Protein AF-A0A522MN99-F1 (afdb_monomer)

Mean predicted aligned error: 12.92 Å

pLDDT: mean 80.93, std 14.31, range [39.69, 96.31]

Radius of gyration: 21.96 Å; Cα contacts (8 Å, |Δi|>4): 131; chains: 1; bounding box: 44×33×54 Å

Secondary structure (DSSP, 8-state):
-HHHHHHHHHHHHHHHTTT--HHHHHHHHHHHHHHHHHHHHTTS--HHHHTTTT-EEHHHHHHHTT--HHHHHHHHHHTTSEEEETTEEEE-HHHHHTTSEEEES-TTS-EEEE-HHHHHHHHHHTT------

Structure (mmCIF, N/CA/C/O backbone):
data_AF-A0A522MN99-F1
#
_entry.id   AF-A0A522MN99-F1
#
loop_
_atom_site.group_PDB
_atom_site.id
_atom_site.type_symbol
_atom_site.label_atom_id
_atom_site.label_alt_id
_atom_site.label_comp_id
_atom_site.label_asym_id
_atom_site.label_entity_id
_atom_site.label_seq_id
_atom_site.pdbx_PDB_ins_code
_atom_site.Cartn_x
_atom_site.Cartn_y
_atom_site.Cartn_z
_atom_site.occupancy
_atom_site.B_iso_or_equiv
_atom_site.auth_seq_id
_atom_site.auth_comp_id
_atom_site.auth_asym_id
_atom_site.auth_atom_id
_atom_site.pdbx_PDB_model_num
ATOM 1 N N . MET A 1 1 ? 1.529 0.061 -33.782 1.00 46.19 1 MET A N 1
ATOM 2 C CA . MET A 1 1 ? 2.823 -0.572 -34.126 1.00 46.19 1 MET A CA 1
ATOM 3 C C . MET A 1 1 ? 3.913 0.448 -34.483 1.00 46.19 1 MET A C 1
ATOM 5 O O . MET A 1 1 ? 5.026 0.273 -34.013 1.00 46.19 1 MET A O 1
ATOM 9 N N . ALA A 1 2 ? 3.586 1.583 -35.120 1.00 55.44 2 ALA A N 1
ATOM 10 C CA . ALA A 1 2 ? 4.538 2.625 -35.557 1.00 55.44 2 ALA A CA 1
ATOM 11 C C . ALA A 1 2 ? 5.509 3.231 -34.505 1.00 55.44 2 ALA A C 1
ATOM 13 O O . ALA A 1 2 ? 6.567 3.735 -34.865 1.00 55.44 2 ALA A O 1
ATOM 14 N N . ASN A 1 3 ? 5.195 3.207 -33.201 1.00 72.38 3 ASN A N 1
ATOM 15 C CA . ASN A 1 3 ? 6.088 3.762 -32.164 1.00 72.38 3 ASN A CA 1
ATOM 16 C C . ASN A 1 3 ? 7.255 2.810 -31.818 1.00 72.38 3 ASN A C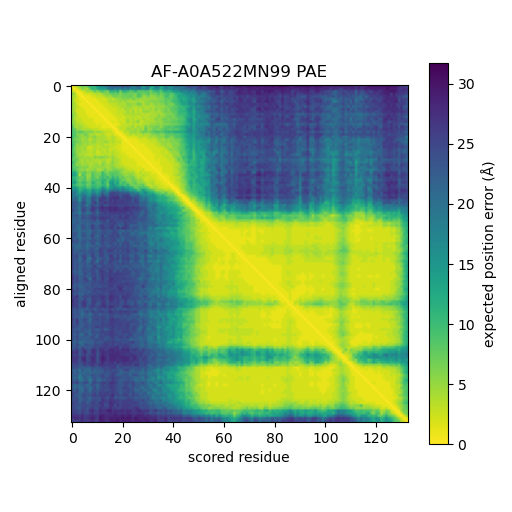 1
ATOM 18 O O . ASN A 1 3 ? 8.348 3.250 -31.475 1.00 72.38 3 ASN A O 1
ATOM 22 N N . LEU A 1 4 ? 7.043 1.494 -31.931 1.00 63.75 4 LEU A N 1
ATOM 23 C CA . LEU A 1 4 ? 8.053 0.491 -31.572 1.00 63.75 4 LEU A CA 1
ATOM 24 C C . LEU A 1 4 ? 9.161 0.399 -32.619 1.00 63.75 4 LEU A C 1
ATOM 26 O O . LEU A 1 4 ? 10.331 0.352 -32.258 1.00 63.75 4 LEU A O 1
ATOM 30 N N . GLU A 1 5 ? 8.796 0.447 -33.896 1.00 69.38 5 GLU A N 1
ATOM 31 C CA . GLU A 1 5 ? 9.748 0.472 -35.010 1.00 69.38 5 GLU A CA 1
ATOM 32 C C . GLU A 1 5 ? 10.629 1.721 -34.946 1.00 69.38 5 GLU A C 1
ATOM 34 O O . GLU A 1 5 ? 11.843 1.641 -35.112 1.00 69.38 5 GLU A O 1
ATOM 39 N N . ARG A 1 6 ? 10.041 2.870 -34.589 1.00 77.00 6 ARG A N 1
ATOM 40 C CA . ARG A 1 6 ? 10.768 4.135 -34.429 1.00 77.00 6 ARG A CA 1
ATOM 41 C C . ARG A 1 6 ? 11.754 4.098 -33.255 1.00 77.00 6 ARG A C 1
ATOM 43 O O . ARG A 1 6 ? 12.876 4.575 -33.390 1.00 77.00 6 ARG A O 1
ATOM 50 N N . GLN A 1 7 ? 11.365 3.493 -32.131 1.00 72.44 7 GLN A N 1
ATOM 51 C CA . GLN A 1 7 ? 12.244 3.304 -30.968 1.00 72.44 7 GLN A CA 1
ATOM 52 C C . GLN A 1 7 ? 13.358 2.285 -31.241 1.00 72.44 7 GLN A C 1
ATOM 54 O O . GLN A 1 7 ? 14.501 2.515 -30.850 1.00 72.44 7 GLN A O 1
ATOM 59 N N . ALA A 1 8 ? 13.054 1.186 -31.938 1.00 76.00 8 ALA A N 1
ATOM 60 C CA . ALA A 1 8 ? 14.051 0.202 -32.351 1.00 76.00 8 ALA A CA 1
ATOM 61 C C . ALA A 1 8 ? 15.062 0.811 -33.334 1.00 76.00 8 ALA A C 1
ATOM 63 O O . ALA A 1 8 ? 16.263 0.601 -33.183 1.00 76.00 8 ALA A O 1
ATOM 64 N N . ALA A 1 9 ? 14.596 1.636 -34.276 1.00 79.88 9 ALA A N 1
ATOM 65 C CA . ALA A 1 9 ? 15.450 2.361 -35.211 1.00 79.88 9 ALA A CA 1
ATOM 66 C C . ALA A 1 9 ? 16.361 3.382 -34.508 1.00 79.88 9 ALA A C 1
ATOM 68 O O . ALA A 1 9 ? 17.542 3.478 -34.837 1.00 79.88 9 ALA A O 1
ATOM 69 N N . GLN A 1 10 ? 15.850 4.109 -33.507 1.00 81.19 10 GLN A N 1
ATOM 70 C CA . GLN A 1 10 ? 16.667 5.018 -32.694 1.00 81.19 10 GLN A CA 1
ATOM 71 C C . GLN A 1 10 ? 17.727 4.265 -31.883 1.00 81.19 10 GLN A C 1
ATOM 73 O O . GLN A 1 10 ? 18.882 4.684 -31.856 1.00 81.19 10 GLN A O 1
ATOM 78 N N . LEU A 1 11 ? 17.365 3.130 -31.278 1.00 77.44 11 LEU A N 1
ATOM 79 C CA . LEU A 1 11 ? 18.306 2.288 -30.542 1.00 77.44 11 LEU A CA 1
ATOM 80 C C . LEU A 1 11 ? 19.396 1.717 -31.462 1.00 77.44 11 LEU A C 1
ATOM 82 O O . LEU A 1 11 ? 20.572 1.756 -31.108 1.00 77.44 11 LEU A O 1
ATOM 86 N N . ALA A 1 12 ? 19.020 1.250 -32.656 1.00 80.38 12 ALA A N 1
ATOM 87 C CA . ALA A 1 12 ? 19.959 0.783 -33.673 1.00 80.38 12 ALA A CA 1
ATOM 88 C C . ALA A 1 12 ? 20.940 1.891 -34.079 1.00 80.38 12 ALA A C 1
ATOM 90 O O . ALA A 1 12 ? 22.148 1.675 -34.090 1.00 80.38 12 ALA A O 1
ATOM 91 N N . ALA A 1 13 ? 20.437 3.099 -34.352 1.00 83.44 13 ALA A N 1
ATOM 92 C CA . ALA A 1 13 ? 21.263 4.243 -34.727 1.00 83.44 13 ALA A CA 1
ATOM 93 C C . ALA A 1 13 ? 22.248 4.647 -33.616 1.00 83.44 13 ALA A C 1
ATOM 95 O O . ALA A 1 13 ? 23.401 4.962 -33.905 1.00 83.44 13 ALA A O 1
ATOM 96 N N . SER A 1 14 ? 21.828 4.609 -32.350 1.00 82.12 14 SER A N 1
ATOM 97 C CA . SER A 1 14 ? 22.713 4.872 -31.211 1.00 82.12 14 SER A CA 1
ATOM 98 C C . SER A 1 14 ? 23.798 3.810 -31.047 1.00 82.12 14 SER A C 1
ATOM 100 O O . SER A 1 14 ? 24.929 4.162 -30.738 1.00 82.12 14 SER A O 1
ATOM 102 N N . LEU A 1 15 ? 23.482 2.532 -31.268 1.00 81.62 15 LEU A N 1
ATOM 103 C CA . LEU A 1 15 ? 24.468 1.454 -31.162 1.00 81.62 15 LEU A CA 1
ATOM 104 C C . LEU A 1 15 ? 25.453 1.454 -32.342 1.00 81.62 15 LEU A C 1
ATOM 106 O O . LEU A 1 15 ? 26.636 1.217 -32.130 1.00 81.62 15 LEU A O 1
ATOM 110 N N . ARG A 1 16 ? 25.009 1.819 -33.552 1.00 83.50 16 ARG A N 1
ATOM 111 C CA . ARG A 1 16 ? 25.909 2.037 -34.701 1.00 83.50 16 ARG A CA 1
ATOM 112 C C . ARG A 1 16 ? 26.908 3.160 -34.455 1.00 83.50 16 ARG A C 1
ATOM 114 O O . ARG A 1 16 ? 28.068 3.028 -34.802 1.00 83.50 16 ARG A O 1
ATOM 121 N N . ARG A 1 17 ? 26.477 4.253 -3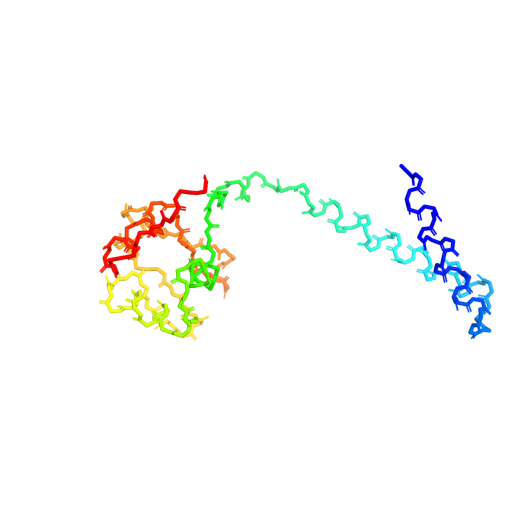3.813 1.00 84.81 17 ARG A N 1
ATOM 122 C CA . ARG A 1 17 ? 27.367 5.369 -33.429 1.00 84.81 17 ARG A CA 1
ATOM 123 C C . ARG A 1 17 ? 28.413 4.996 -32.378 1.00 84.81 17 ARG A C 1
ATOM 125 O O . ARG A 1 17 ? 29.325 5.777 -32.148 1.00 84.81 17 ARG A O 1
ATOM 132 N N . LEU A 1 18 ? 28.238 3.863 -31.706 1.00 86.56 18 LEU A N 1
ATOM 133 C CA . LEU A 1 18 ? 29.158 3.336 -30.703 1.00 86.56 18 LEU A CA 1
ATOM 134 C C . LEU A 1 18 ? 29.996 2.169 -31.266 1.00 86.56 18 LEU A C 1
ATOM 136 O O . LEU A 1 18 ? 30.542 1.399 -30.483 1.00 86.56 18 LEU A O 1
ATOM 140 N N . ASP A 1 19 ? 30.048 2.022 -32.598 1.00 87.38 19 ASP A N 1
ATOM 141 C CA . ASP A 1 19 ? 30.812 1.007 -33.343 1.00 87.38 19 ASP A CA 1
ATOM 142 C C . ASP A 1 19 ? 30.534 -0.450 -32.932 1.00 87.38 19 ASP A C 1
ATOM 144 O O . ASP A 1 19 ? 31.378 -1.339 -33.061 1.00 87.38 19 ASP A O 1
ATOM 148 N N . PHE A 1 20 ? 29.316 -0.736 -32.461 1.00 81.38 20 PHE A N 1
ATOM 149 C CA . PHE A 1 20 ? 28.880 -2.118 -32.276 1.00 81.38 20 PHE A CA 1
ATOM 150 C C . PHE A 1 20 ? 28.644 -2.795 -33.633 1.00 81.38 20 PHE A C 1
ATOM 152 O O . PHE A 1 20 ? 28.121 -2.181 -34.562 1.00 81.38 20 PHE A O 1
ATOM 159 N N . SER A 1 21 ? 28.972 -4.087 -33.738 1.00 87.75 21 SER A N 1
ATOM 160 C CA . SER A 1 21 ? 28.697 -4.866 -34.949 1.00 87.75 21 SER A CA 1
ATOM 161 C C . SER A 1 21 ? 27.191 -5.019 -35.189 1.00 87.75 21 SER A C 1
ATOM 163 O O . SER A 1 21 ? 26.396 -5.072 -34.246 1.00 87.75 21 SER A O 1
ATOM 165 N N . GLU A 1 22 ? 26.777 -5.142 -36.452 1.00 81.38 22 GLU A N 1
ATOM 166 C CA . GLU A 1 22 ? 25.358 -5.311 -36.807 1.00 81.38 22 GLU A CA 1
ATOM 167 C C . GLU A 1 22 ? 24.730 -6.556 -36.147 1.00 81.38 22 GLU A C 1
ATOM 169 O O . GLU A 1 22 ? 23.561 -6.530 -35.759 1.00 81.38 22 GLU A O 1
ATOM 174 N N . GLU A 1 23 ? 25.513 -7.615 -35.918 1.00 83.50 23 GLU A N 1
ATOM 175 C CA . GLU A 1 23 ? 25.073 -8.810 -35.184 1.00 83.50 23 GLU A CA 1
ATOM 176 C C . GLU A 1 23 ? 24.785 -8.520 -33.701 1.00 83.50 23 GLU A C 1
ATOM 178 O O . GLU A 1 23 ? 23.775 -8.969 -33.148 1.00 83.50 23 GLU A O 1
ATOM 183 N N . GLU A 1 24 ? 25.645 -7.736 -33.046 1.00 80.25 24 GLU A N 1
ATOM 184 C CA . GLU A 1 24 ? 25.478 -7.316 -31.653 1.00 80.25 24 GLU A CA 1
ATOM 185 C C . GLU A 1 24 ? 24.271 -6.369 -31.510 1.00 80.25 24 GLU A C 1
ATOM 187 O O . GLU A 1 24 ? 23.484 -6.478 -30.561 1.00 80.25 24 GLU A O 1
ATOM 192 N N . ILE A 1 25 ? 24.076 -5.481 -32.490 1.00 81.88 25 ILE A N 1
ATOM 193 C CA . ILE A 1 25 ? 22.932 -4.567 -32.578 1.00 81.88 25 ILE A CA 1
ATOM 194 C C . ILE A 1 25 ? 21.624 -5.357 -32.704 1.00 81.88 25 ILE A C 1
ATOM 196 O O . ILE A 1 25 ? 20.696 -5.133 -31.920 1.00 81.88 25 ILE A O 1
ATOM 200 N N . ALA A 1 26 ? 21.556 -6.320 -33.629 1.00 81.44 26 ALA A N 1
ATOM 201 C CA . ALA A 1 26 ? 20.381 -7.166 -33.826 1.00 81.44 26 ALA A CA 1
ATOM 202 C C . ALA A 1 26 ? 20.032 -7.965 -32.558 1.00 81.44 26 ALA A C 1
ATOM 204 O O . ALA A 1 26 ? 18.876 -7.974 -32.122 1.00 81.44 26 ALA A O 1
ATOM 205 N N . ARG A 1 27 ? 21.039 -8.555 -31.896 1.00 84.00 27 ARG A N 1
ATOM 206 C CA . ARG A 1 27 ? 20.859 -9.300 -30.638 1.00 84.00 27 ARG A CA 1
ATOM 207 C C . ARG A 1 27 ? 20.284 -8.417 -29.524 1.00 84.00 27 ARG A C 1
ATOM 209 O O . ARG A 1 27 ? 19.388 -8.842 -28.789 1.00 84.00 27 ARG A O 1
ATOM 216 N N . ARG A 1 28 ? 20.767 -7.178 -29.392 1.00 80.19 28 ARG A N 1
ATOM 217 C CA . ARG A 1 28 ? 20.305 -6.227 -28.363 1.00 80.19 28 ARG A CA 1
ATOM 218 C C . ARG A 1 28 ? 18.890 -5.720 -28.622 1.00 80.19 28 ARG A C 1
ATOM 220 O O . ARG A 1 28 ? 18.107 -5.624 -27.675 1.00 80.19 28 ARG A O 1
ATOM 227 N N . ILE A 1 29 ? 18.537 -5.452 -29.879 1.00 83.12 29 ILE A N 1
ATOM 228 C CA . ILE A 1 29 ? 17.171 -5.069 -30.260 1.00 83.12 29 ILE A CA 1
ATOM 229 C C . ILE A 1 29 ? 16.202 -6.215 -29.961 1.00 83.12 29 ILE A C 1
ATOM 231 O O . ILE A 1 29 ? 15.186 -5.989 -29.301 1.00 83.12 29 ILE A O 1
ATOM 235 N N . GLN A 1 30 ? 16.541 -7.447 -30.352 1.00 80.25 30 GLN A N 1
ATOM 236 C CA . GLN A 1 30 ? 15.703 -8.615 -30.080 1.00 80.25 30 GLN A CA 1
ATOM 237 C C . GLN A 1 30 ? 15.512 -8.837 -28.572 1.00 80.25 30 GLN A C 1
ATOM 239 O O . GLN A 1 30 ? 14.385 -8.986 -28.105 1.00 80.25 30 GLN A O 1
ATOM 244 N N . SER A 1 31 ? 16.585 -8.744 -27.780 1.00 81.81 31 SER A N 1
ATOM 245 C CA . SER A 1 31 ? 16.516 -8.858 -26.316 1.00 81.81 31 SER A CA 1
ATOM 246 C C . SER A 1 31 ? 15.627 -7.780 -25.670 1.00 81.81 31 SER A C 1
ATOM 248 O O . SER A 1 31 ? 14.861 -8.059 -24.735 1.00 81.81 31 SER A O 1
ATOM 250 N N . ALA A 1 32 ? 15.665 -6.546 -26.184 1.00 78.00 32 ALA A N 1
ATOM 251 C CA . ALA A 1 32 ? 14.806 -5.458 -25.722 1.00 78.00 32 ALA A CA 1
ATOM 252 C C . ALA A 1 32 ? 13.324 -5.701 -26.064 1.00 78.00 32 ALA A C 1
ATOM 254 O O . ALA A 1 32 ? 12.448 -5.485 -25.215 1.00 78.00 32 ALA A O 1
ATOM 255 N N . LEU A 1 33 ? 13.040 -6.186 -27.277 1.00 80.19 33 LEU A N 1
ATOM 256 C CA . LEU A 1 33 ? 11.691 -6.548 -27.717 1.00 80.19 33 LEU A CA 1
ATOM 257 C C . LEU A 1 33 ? 11.133 -7.721 -26.900 1.00 80.19 33 LEU A C 1
ATOM 259 O O . LEU A 1 33 ? 10.022 -7.621 -26.373 1.00 80.19 33 LEU A O 1
ATOM 263 N N . ASP A 1 34 ? 11.924 -8.771 -26.681 1.00 79.06 34 ASP A N 1
ATOM 264 C CA . ASP A 1 34 ? 11.539 -9.945 -25.890 1.00 79.06 34 ASP A CA 1
ATOM 265 C C . ASP A 1 34 ? 11.273 -9.586 -24.425 1.00 79.06 34 ASP A C 1
ATOM 267 O O . ASP A 1 34 ? 10.267 -9.997 -23.833 1.00 79.06 34 ASP A O 1
ATOM 271 N N . SER A 1 35 ? 12.136 -8.761 -23.828 1.00 72.75 35 SER A N 1
ATOM 272 C CA . SER A 1 35 ? 11.950 -8.252 -22.465 1.00 72.75 35 SER A CA 1
ATOM 273 C C . SER A 1 35 ? 10.648 -7.460 -22.330 1.00 72.75 35 SER A C 1
ATOM 275 O O . SER A 1 35 ? 9.952 -7.555 -21.311 1.00 72.75 35 SER A O 1
ATOM 277 N N . ARG A 1 36 ? 10.270 -6.703 -23.366 1.00 69.12 36 ARG A N 1
ATOM 278 C CA . ARG A 1 36 ? 9.028 -5.926 -23.388 1.00 69.12 36 ARG A CA 1
ATOM 279 C C . ARG A 1 36 ? 7.801 -6.800 -23.626 1.00 69.12 36 ARG A C 1
ATOM 281 O O . ARG A 1 36 ? 6.806 -6.604 -22.931 1.00 69.12 36 ARG A O 1
ATOM 288 N N . ALA A 1 37 ? 7.880 -7.795 -24.506 1.00 68.00 37 ALA A N 1
ATOM 289 C CA . ALA A 1 37 ? 6.823 -8.784 -24.707 1.00 68.00 37 ALA A CA 1
ATOM 290 C C . ALA A 1 37 ? 6.543 -9.568 -23.413 1.00 68.00 37 ALA A C 1
ATOM 292 O O . ALA A 1 37 ? 5.388 -9.756 -23.028 1.00 68.00 37 ALA A O 1
ATOM 293 N N . ARG A 1 38 ? 7.593 -9.935 -22.664 1.00 66.50 38 ARG A N 1
ATOM 294 C CA . ARG A 1 38 ? 7.470 -10.536 -21.324 1.00 66.50 38 ARG A CA 1
ATOM 295 C C . ARG A 1 38 ? 6.811 -9.584 -20.321 1.00 66.50 38 ARG A C 1
ATOM 297 O O . ARG A 1 38 ? 5.976 -10.023 -19.532 1.00 66.50 38 ARG A O 1
ATOM 304 N N . ARG A 1 39 ? 7.142 -8.286 -20.344 1.00 60.91 39 ARG A N 1
ATOM 305 C CA . ARG A 1 39 ? 6.482 -7.271 -19.497 1.00 60.91 39 ARG A CA 1
ATOM 306 C C . ARG A 1 39 ? 5.009 -7.079 -19.866 1.00 60.91 39 ARG A C 1
ATOM 308 O O . ARG A 1 39 ? 4.185 -7.037 -18.962 1.00 60.91 39 ARG A O 1
ATOM 315 N N . GLN A 1 40 ? 4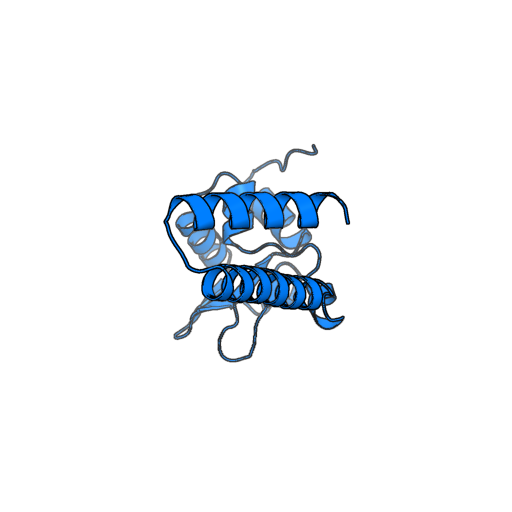.662 -7.030 -21.151 1.00 59.62 40 GLN A N 1
ATOM 316 C CA . GLN A 1 40 ? 3.271 -6.911 -21.604 1.00 59.62 40 GLN A CA 1
ATOM 317 C C . GLN A 1 40 ? 2.443 -8.156 -21.270 1.00 59.62 40 GLN A C 1
ATOM 319 O O . GLN A 1 40 ? 1.333 -8.020 -20.766 1.00 59.62 40 GLN A O 1
ATOM 324 N N . LYS A 1 41 ? 2.994 -9.366 -21.433 1.00 55.62 41 LYS A N 1
ATOM 325 C CA . LYS A 1 41 ? 2.327 -10.602 -20.983 1.00 55.62 41 LYS A CA 1
ATOM 326 C C . LYS A 1 41 ? 2.078 -10.612 -19.466 1.00 55.62 41 LYS A C 1
ATOM 328 O O . LYS A 1 41 ? 1.047 -11.107 -19.031 1.00 55.62 41 LYS A O 1
ATOM 333 N N . LYS A 1 42 ? 2.956 -9.996 -18.662 1.00 55.47 42 LYS A N 1
ATOM 334 C CA . LYS A 1 42 ? 2.739 -9.776 -17.215 1.00 55.47 42 LYS A CA 1
ATOM 335 C C . LYS A 1 42 ? 1.695 -8.695 -16.885 1.00 55.47 42 LYS A C 1
ATOM 337 O O . LYS A 1 42 ? 1.262 -8.630 -15.737 1.00 55.47 42 LYS A O 1
ATOM 342 N N . MET A 1 43 ? 1.300 -7.844 -17.837 1.00 52.56 43 MET A N 1
ATOM 343 C CA . MET A 1 43 ? 0.286 -6.797 -17.620 1.00 52.56 43 MET A CA 1
ATOM 344 C C . MET A 1 43 ? -1.153 -7.309 -17.737 1.00 52.56 43 MET A C 1
ATOM 346 O O . MET A 1 43 ? -2.069 -6.625 -17.280 1.00 52.56 43 MET A O 1
ATOM 350 N N . VAL A 1 44 ? -1.370 -8.514 -18.275 1.00 49.47 44 VAL A N 1
ATOM 351 C CA . VAL A 1 44 ? -2.656 -9.208 -18.143 1.00 49.47 44 VAL A CA 1
ATOM 352 C C . VAL A 1 44 ? -2.756 -9.688 -16.697 1.00 49.47 44 VAL A C 1
ATOM 354 O O . VAL A 1 44 ? -2.237 -10.741 -16.333 1.00 49.47 44 VAL A O 1
ATOM 357 N N . LYS A 1 45 ? -3.344 -8.848 -15.838 1.00 48.62 45 LYS A N 1
ATOM 358 C CA . LYS A 1 45 ? -3.511 -9.135 -14.412 1.00 48.62 45 LYS A CA 1
ATOM 359 C C . LYS A 1 45 ? -4.263 -10.469 -14.255 1.00 48.62 45 LYS A C 1
ATOM 361 O O . LYS A 1 45 ? -5.406 -10.550 -14.710 1.00 48.62 45 LYS A O 1
ATOM 366 N N . PRO A 1 46 ? -3.680 -11.496 -13.606 1.00 53.34 46 PRO A N 1
ATOM 367 C CA . PRO A 1 46 ? -4.427 -12.704 -13.275 1.00 53.34 46 PRO A CA 1
ATOM 368 C C . PRO A 1 46 ? -5.651 -12.338 -12.426 1.00 53.34 46 PRO A C 1
ATOM 370 O O . PRO A 1 46 ? -5.629 -11.345 -11.702 1.00 53.34 46 PRO A O 1
ATOM 373 N N . HIS A 1 47 ? -6.723 -13.129 -12.494 1.00 49.19 47 HIS A N 1
ATOM 374 C CA . HIS A 1 47 ? -7.984 -12.854 -11.789 1.00 49.19 47 HIS A CA 1
ATOM 375 C C . HIS A 1 47 ? -7.783 -12.615 -10.273 1.00 49.19 47 HIS A C 1
ATOM 377 O O . HIS A 1 47 ? -8.413 -11.741 -9.686 1.00 49.19 47 HIS A O 1
ATOM 383 N N . SER A 1 48 ? -6.800 -13.284 -9.659 1.00 51.88 48 SER A N 1
ATOM 384 C CA . SER A 1 48 ? -6.382 -13.075 -8.264 1.00 51.88 48 SER A CA 1
ATOM 385 C C . SER A 1 48 ? -5.788 -11.689 -7.970 1.00 51.88 48 SER A C 1
ATOM 387 O O . SER A 1 48 ? -5.842 -11.231 -6.832 1.00 51.88 48 SER A O 1
ATOM 389 N N . ALA A 1 49 ? -5.243 -10.994 -8.971 1.00 53.09 49 ALA A N 1
ATOM 390 C CA . ALA A 1 49 ? -4.762 -9.623 -8.838 1.00 53.09 49 ALA A CA 1
ATOM 391 C C . ALA A 1 49 ? -5.906 -8.594 -8.841 1.00 53.09 49 ALA A C 1
ATOM 393 O O . ALA A 1 49 ? -5.711 -7.515 -8.286 1.00 53.09 49 ALA A O 1
ATOM 394 N N . ARG A 1 50 ? -7.090 -8.935 -9.383 1.00 57.44 50 ARG A N 1
ATOM 395 C CA . ARG A 1 50 ? -8.290 -8.078 -9.303 1.00 57.44 50 ARG A CA 1
ATOM 396 C C . ARG A 1 50 ? -8.846 -7.969 -7.882 1.00 57.44 50 ARG A C 1
ATOM 398 O O . ARG A 1 50 ? -9.437 -6.955 -7.545 1.00 57.44 50 ARG A O 1
ATOM 405 N N . ARG A 1 51 ? -8.583 -8.961 -7.014 1.00 62.69 51 ARG A N 1
ATOM 406 C CA . ARG A 1 51 ? -8.956 -8.930 -5.582 1.00 62.69 51 ARG A CA 1
ATOM 407 C C . ARG A 1 51 ? -8.383 -7.717 -4.833 1.00 62.69 51 ARG A C 1
ATOM 409 O O . ARG A 1 51 ? -8.894 -7.360 -3.781 1.00 62.69 51 ARG A O 1
ATOM 416 N N . PHE A 1 52 ? -7.321 -7.110 -5.359 1.00 70.94 52 PHE A N 1
ATOM 417 C CA . PHE A 1 52 ? -6.647 -5.956 -4.763 1.00 70.94 52 PHE A CA 1
ATOM 418 C C . PHE A 1 52 ? -6.809 -4.680 -5.599 1.00 70.94 52 PHE A C 1
ATOM 420 O O . PHE A 1 52 ? -6.086 -3.710 -5.370 1.00 70.94 52 PHE A O 1
ATOM 427 N N . ASP A 1 53 ? -7.696 -4.667 -6.600 1.00 72.62 53 ASP A N 1
ATOM 428 C CA . ASP A 1 53 ? -7.989 -3.433 -7.330 1.00 72.62 53 ASP A CA 1
ATOM 429 C C . ASP A 1 53 ? -8.593 -2.398 -6.357 1.00 72.62 53 ASP A C 1
ATOM 431 O O . ASP A 1 53 ? -9.349 -2.739 -5.450 1.00 72.62 53 ASP A O 1
ATOM 435 N N . GLY A 1 54 ? -8.155 -1.141 -6.469 1.00 76.88 54 GLY A N 1
ATOM 436 C CA . GLY A 1 54 ? -8.472 -0.069 -5.510 1.00 76.88 54 GLY A CA 1
ATOM 437 C C . GLY A 1 54 ? -7.616 -0.060 -4.234 1.00 76.88 54 GLY A C 1
ATOM 438 O O . GLY A 1 54 ? -7.507 0.977 -3.583 1.00 76.88 54 GLY A O 1
ATOM 439 N N . CYS A 1 55 ? -6.920 -1.154 -3.901 1.00 88.50 55 CYS A N 1
ATOM 440 C CA . CYS A 1 55 ? -6.049 -1.187 -2.725 1.00 88.50 55 CYS A CA 1
ATOM 441 C C . CYS A 1 55 ? -4.743 -0.415 -2.969 1.00 88.50 55 CYS A C 1
ATOM 443 O O . CYS A 1 55 ? -4.063 -0.584 -3.988 1.00 88.50 55 CYS A O 1
ATOM 445 N N . ALA A 1 56 ? -4.346 0.404 -2.000 1.00 88.81 56 ALA A N 1
ATOM 446 C CA . ALA A 1 56 ? -3.109 1.169 -2.020 1.00 88.81 56 ALA A CA 1
ATOM 447 C C . ALA A 1 56 ? -2.098 0.591 -1.026 1.00 88.81 56 ALA A C 1
ATOM 449 O O . ALA A 1 56 ? -2.441 0.156 0.071 1.00 88.81 56 ALA A O 1
ATOM 450 N N . SER A 1 57 ? -0.809 0.607 -1.373 1.00 91.69 57 SER A N 1
ATOM 451 C CA . SER A 1 57 ? 0.216 0.337 -0.360 1.00 91.69 57 SER A CA 1
ATOM 452 C C . SER A 1 57 ? 0.185 1.420 0.722 1.00 91.69 57 SER A C 1
ATOM 454 O O . SER A 1 57 ? -0.199 2.563 0.459 1.00 91.69 57 SER A O 1
ATOM 456 N N . ILE A 1 58 ? 0.643 1.090 1.931 1.00 92.56 58 ILE A N 1
ATOM 457 C CA . ILE A 1 58 ? 0.769 2.074 3.019 1.00 92.56 58 ILE A CA 1
ATOM 458 C C . ILE A 1 58 ? 1.635 3.260 2.574 1.00 92.56 58 ILE A C 1
ATOM 460 O O . ILE A 1 58 ? 1.267 4.408 2.792 1.00 92.56 58 ILE A O 1
ATOM 464 N N . SER A 1 59 ? 2.735 3.005 1.859 1.00 92.19 59 SER A N 1
ATOM 465 C CA . SER A 1 59 ? 3.593 4.064 1.313 1.00 92.19 59 SER A CA 1
ATOM 466 C C . SER A 1 59 ? 2.878 4.947 0.286 1.00 92.19 59 SER A C 1
ATOM 468 O O . SER A 1 59 ? 3.078 6.157 0.282 1.00 92.19 59 SER A O 1
ATOM 470 N N . ALA A 1 60 ? 2.050 4.364 -0.589 1.00 90.19 60 ALA A N 1
ATOM 471 C CA . ALA A 1 60 ? 1.266 5.143 -1.546 1.00 90.19 60 ALA A CA 1
ATOM 472 C C . ALA A 1 60 ? 0.204 5.988 -0.830 1.00 90.19 60 ALA A C 1
ATOM 474 O O . ALA A 1 60 ? -0.007 7.140 -1.196 1.00 90.19 60 ALA A O 1
ATOM 475 N N . THR A 1 61 ? -0.418 5.441 0.216 1.00 91.31 61 THR A N 1
ATOM 476 C CA . THR A 1 61 ? -1.367 6.176 1.061 1.00 91.31 61 THR A CA 1
ATOM 477 C C . THR A 1 61 ? -0.683 7.329 1.787 1.00 91.31 61 THR A C 1
ATOM 479 O O . THR A 1 61 ? -1.204 8.436 1.766 1.00 91.31 61 THR A O 1
ATOM 482 N N . ALA A 1 62 ? 0.518 7.114 2.334 1.00 92.38 62 ALA A N 1
ATOM 483 C CA . ALA A 1 62 ? 1.314 8.176 2.947 1.00 92.38 62 ALA A CA 1
ATOM 484 C C . ALA A 1 62 ? 1.520 9.347 1.973 1.00 92.38 62 ALA A C 1
ATOM 486 O O . ALA A 1 62 ? 1.233 10.487 2.317 1.00 92.38 62 ALA A O 1
ATOM 487 N N . GLY A 1 63 ? 1.907 9.054 0.725 1.00 92.38 63 GLY A N 1
ATOM 488 C CA . GLY A 1 63 ? 2.052 10.073 -0.317 1.00 92.38 63 GLY A CA 1
ATOM 489 C C . GLY A 1 63 ? 0.747 10.809 -0.644 1.00 92.38 63 GLY A C 1
ATOM 490 O O . GLY A 1 63 ? 0.767 12.025 -0.804 1.00 92.38 63 GLY A O 1
ATOM 491 N N . ARG A 1 64 ? -0.393 10.104 -0.693 1.00 89.44 64 ARG A N 1
ATOM 492 C CA . ARG A 1 64 ? -1.720 10.719 -0.910 1.00 89.44 64 ARG A CA 1
ATOM 493 C C . ARG A 1 64 ? -2.133 11.649 0.231 1.00 89.44 64 ARG A C 1
ATOM 495 O O . ARG A 1 64 ? -2.798 12.644 -0.021 1.00 89.44 64 ARG A O 1
ATOM 502 N N . LEU A 1 65 ? -1.741 11.318 1.459 1.00 88.06 65 LEU A N 1
ATOM 503 C CA . LEU A 1 65 ? -2.057 12.079 2.669 1.00 88.06 65 LEU A CA 1
ATOM 504 C C . LEU A 1 65 ? -1.002 13.144 3.012 1.00 88.06 65 LEU A C 1
ATOM 506 O O . LEU A 1 65 ? -1.113 13.791 4.047 1.00 88.06 65 LEU A O 1
ATOM 510 N N . GLY A 1 66 ? 0.036 13.318 2.184 1.00 90.00 66 GLY A N 1
ATOM 511 C CA . GLY A 1 66 ? 1.116 14.275 2.451 1.00 90.00 66 GLY A CA 1
ATOM 512 C C . GLY A 1 66 ? 2.004 13.899 3.644 1.00 90.00 66 GLY A C 1
ATOM 513 O O . GLY A 1 66 ? 2.645 14.761 4.237 1.00 90.00 66 GLY A O 1
ATOM 514 N N . LEU A 1 67 ? 2.048 12.618 4.011 1.00 89.75 67 LEU A N 1
ATOM 515 C CA . LEU A 1 67 ? 2.786 12.118 5.167 1.00 89.75 67 LEU A CA 1
ATOM 516 C C . LEU A 1 67 ? 4.105 11.475 4.757 1.00 89.75 67 LEU A C 1
ATOM 518 O O . LEU A 1 67 ? 4.223 10.806 3.725 1.00 89.75 67 LEU A O 1
ATOM 522 N N . GLN A 1 68 ? 5.087 11.569 5.650 1.00 94.75 68 GLN A N 1
ATOM 523 C CA . GLN A 1 68 ? 6.259 10.713 5.559 1.00 94.75 68 GLN A CA 1
ATOM 524 C C . GLN A 1 68 ? 5.858 9.245 5.721 1.00 94.75 68 GLN A C 1
ATOM 526 O O . GLN A 1 68 ? 5.023 8.883 6.551 1.00 94.75 68 GLN A O 1
ATOM 531 N N . ARG A 1 69 ? 6.521 8.370 4.959 1.00 93.50 69 ARG A N 1
ATOM 532 C CA . ARG A 1 69 ? 6.276 6.924 5.006 1.00 93.50 69 ARG A CA 1
ATOM 533 C C . ARG A 1 69 ? 6.378 6.371 6.429 1.00 93.50 69 ARG A C 1
ATOM 535 O O . ARG A 1 69 ? 5.486 5.641 6.843 1.00 93.50 69 ARG A O 1
ATOM 542 N N . ALA A 1 70 ? 7.448 6.697 7.156 1.00 93.38 70 ALA A N 1
ATOM 543 C CA . ALA A 1 70 ? 7.665 6.196 8.514 1.00 93.38 70 ALA A CA 1
ATOM 544 C C . ALA A 1 70 ? 6.531 6.618 9.463 1.00 93.38 70 ALA A C 1
ATOM 546 O O . ALA A 1 70 ? 5.983 5.773 10.165 1.00 93.38 70 ALA A O 1
ATOM 547 N N . ALA A 1 71 ? 6.111 7.886 9.391 1.00 93.81 71 ALA A N 1
ATOM 548 C CA . ALA A 1 71 ? 4.999 8.413 10.178 1.00 93.81 71 ALA A CA 1
ATOM 549 C C . ALA A 1 71 ? 3.675 7.692 9.882 1.00 93.81 71 ALA A C 1
ATOM 551 O O . ALA A 1 71 ? 2.911 7.421 10.801 1.00 93.81 71 ALA A O 1
ATOM 552 N N . MET A 1 72 ? 3.418 7.317 8.624 1.0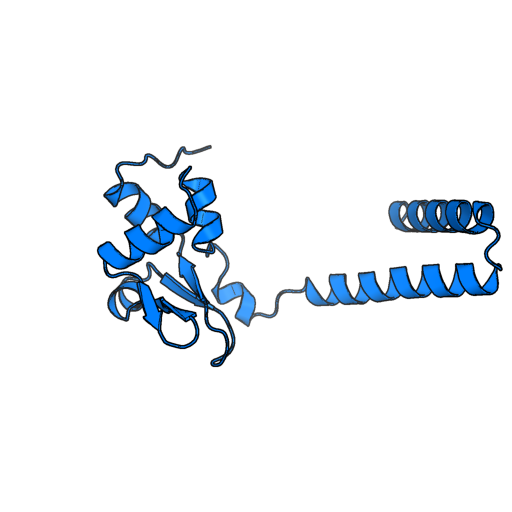0 95.25 72 MET A N 1
ATOM 553 C CA . MET A 1 72 ? 2.215 6.556 8.268 1.00 95.25 72 MET A CA 1
ATOM 554 C C . MET A 1 72 ? 2.208 5.153 8.889 1.00 95.25 72 MET A C 1
ATOM 556 O O . MET A 1 72 ? 1.192 4.724 9.427 1.00 95.25 72 MET A O 1
ATOM 560 N N . PHE A 1 73 ? 3.331 4.431 8.822 1.00 94.62 73 PHE A N 1
ATOM 561 C CA . PHE A 1 73 ? 3.435 3.107 9.444 1.00 94.62 73 PHE A CA 1
ATOM 562 C C . PHE A 1 73 ? 3.258 3.186 10.958 1.00 94.62 73 PHE A C 1
ATOM 564 O O . PHE A 1 73 ? 2.521 2.385 11.527 1.00 94.62 73 PHE A O 1
ATOM 571 N N . GLU 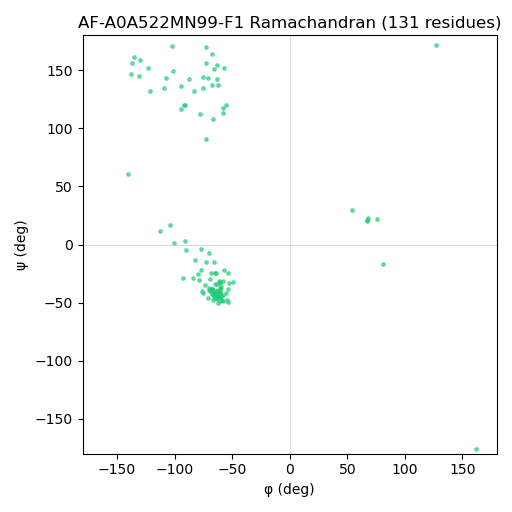A 1 74 ? 3.890 4.172 11.587 1.00 94.69 74 GLU A N 1
ATOM 572 C CA . GLU A 1 74 ? 3.780 4.369 13.026 1.00 94.69 74 GLU A CA 1
ATOM 573 C C . GLU A 1 74 ? 2.359 4.757 13.438 1.00 94.69 74 GLU A C 1
ATOM 575 O O . GLU A 1 74 ? 1.810 4.188 14.378 1.0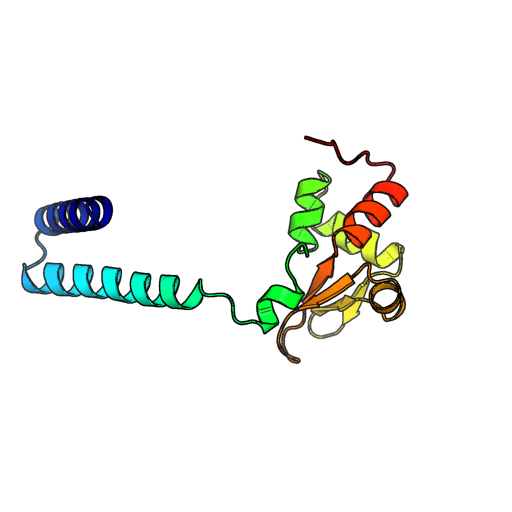0 94.69 74 GLU A O 1
ATOM 580 N N . ARG A 1 75 ? 1.702 5.639 12.678 1.00 94.88 75 ARG A N 1
ATOM 581 C CA . ARG A 1 75 ? 0.306 5.995 12.932 1.00 94.88 75 ARG A CA 1
ATOM 582 C C . ARG A 1 75 ? -0.611 4.780 12.839 1.00 94.88 75 ARG A C 1
ATOM 584 O O . ARG A 1 75 ? -1.393 4.552 13.753 1.00 94.88 75 ARG A O 1
ATOM 591 N N . LEU A 1 76 ? -0.495 3.978 11.780 1.00 95.88 76 LEU A N 1
ATOM 592 C CA . LEU A 1 76 ? -1.290 2.756 11.623 1.00 95.88 76 LEU A CA 1
ATOM 593 C C . LEU A 1 76 ? -1.023 1.737 12.738 1.00 95.88 76 LEU A C 1
ATOM 595 O O . LEU A 1 76 ? -1.926 0.990 13.108 1.00 95.88 76 LEU A O 1
ATOM 599 N N . ARG A 1 77 ? 0.199 1.701 13.278 1.00 96.06 77 ARG A N 1
ATOM 600 C CA . ARG A 1 77 ? 0.539 0.872 14.436 1.00 96.06 77 ARG A CA 1
ATOM 601 C C . ARG A 1 77 ? -0.179 1.357 15.693 1.00 96.06 77 ARG A C 1
ATOM 603 O O . ARG A 1 77 ? -0.797 0.550 16.378 1.00 96.06 77 ARG A O 1
ATOM 610 N N . CYS A 1 78 ? -0.137 2.660 15.968 1.00 95.12 78 CYS A N 1
ATOM 611 C CA . CYS A 1 78 ? -0.824 3.265 17.113 1.00 95.12 78 CYS A CA 1
ATOM 612 C C . CYS A 1 78 ? -2.349 3.111 17.038 1.00 95.12 78 CYS A C 1
ATOM 614 O O . CYS A 1 78 ? -2.995 2.923 18.060 1.00 95.12 78 CYS A O 1
ATOM 616 N N . GLU A 1 79 ? -2.918 3.147 15.833 1.00 93.38 79 GLU A N 1
ATOM 617 C CA . GLU A 1 79 ? -4.352 2.932 15.590 1.00 93.38 79 GLU A CA 1
ATOM 618 C C . GLU A 1 79 ? -4.765 1.451 15.660 1.00 93.38 79 GLU A C 1
ATOM 620 O O . GLU A 1 79 ? -5.946 1.137 15.522 1.00 93.38 79 GLU A O 1
ATOM 625 N N . GLY A 1 80 ? -3.808 0.534 15.845 1.00 95.19 80 GLY A N 1
ATOM 626 C CA . GLY A 1 80 ? -4.062 -0.903 15.938 1.00 95.19 80 GLY A CA 1
ATOM 627 C C . GLY A 1 80 ? -4.365 -1.570 14.597 1.00 95.19 80 GLY A C 1
ATOM 628 O O . GLY A 1 80 ? -4.997 -2.619 14.570 1.00 95.19 80 GLY A O 1
ATOM 629 N N . TRP A 1 81 ? -3.955 -0.979 13.471 1.00 96.31 81 TRP A N 1
ATOM 630 C CA . TRP A 1 81 ? -4.250 -1.518 12.135 1.00 96.31 81 TRP A CA 1
ATOM 631 C C . TRP A 1 81 ? -3.150 -2.424 11.611 1.00 96.31 81 TRP A C 1
ATOM 633 O O . TRP A 1 81 ? -3.400 -3.319 10.802 1.00 96.31 81 TRP A O 1
ATOM 643 N N . VAL A 1 82 ? -1.916 -2.165 12.040 1.00 95.38 82 VAL A N 1
ATOM 644 C CA . VAL A 1 82 ? -0.754 -2.965 11.673 1.00 95.38 82 VAL A CA 1
ATOM 645 C C . VAL A 1 82 ? 0.150 -3.214 12.869 1.00 95.38 82 VAL A C 1
ATOM 647 O O . VAL A 1 82 ? 0.204 -2.425 13.805 1.00 95.38 82 VAL A O 1
ATOM 650 N N . PHE A 1 83 ? 0.929 -4.282 12.802 1.00 93.62 83 PHE A N 1
ATOM 651 C CA . PHE A 1 83 ? 1.979 -4.587 13.763 1.00 93.62 83 PHE A CA 1
ATOM 652 C C . PHE A 1 83 ? 3.254 -5.029 13.044 1.00 93.62 83 PHE A C 1
ATOM 654 O O . PHE A 1 83 ? 3.243 -5.389 11.860 1.00 93.62 83 PHE A O 1
ATOM 661 N N . ARG A 1 84 ? 4.381 -4.964 13.756 1.00 91.31 84 ARG A N 1
A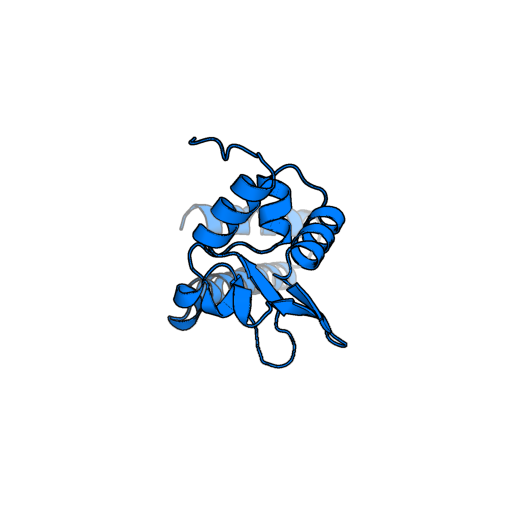TOM 662 C CA . ARG A 1 84 ? 5.684 -5.397 13.250 1.00 91.31 84 ARG A CA 1
ATOM 663 C C . ARG A 1 84 ? 5.941 -6.840 13.689 1.00 91.31 84 ARG A C 1
ATOM 665 O O . ARG A 1 84 ? 6.051 -7.101 14.878 1.00 91.31 84 ARG A O 1
ATOM 672 N N . ALA A 1 85 ? 6.041 -7.749 12.726 1.00 87.12 85 ALA A N 1
ATOM 673 C CA . ALA A 1 85 ? 6.457 -9.137 12.912 1.00 87.12 85 ALA A CA 1
ATOM 674 C C . ALA A 1 85 ? 7.920 -9.330 12.474 1.00 87.12 85 ALA A C 1
ATOM 676 O O . ALA A 1 85 ? 8.506 -8.454 11.830 1.00 87.12 85 ALA A O 1
ATOM 677 N N . GLU A 1 86 ? 8.489 -10.505 12.756 1.00 83.75 86 GLU A N 1
ATOM 678 C CA . GLU A 1 86 ? 9.876 -10.861 12.410 1.00 83.75 86 GLU A CA 1
ATOM 679 C C . GLU A 1 86 ? 10.193 -10.669 10.918 1.00 83.75 86 GLU A C 1
ATOM 681 O O . GLU A 1 86 ? 11.259 -10.181 10.550 1.00 83.75 86 GLU A O 1
ATOM 686 N N . ASN A 1 87 ? 9.238 -10.989 10.043 1.00 82.00 87 ASN A N 1
ATOM 687 C CA . ASN A 1 87 ? 9.412 -10.945 8.593 1.00 82.00 87 ASN A CA 1
ATOM 688 C C . ASN A 1 87 ? 8.823 -9.695 7.920 1.00 82.00 87 ASN A C 1
ATOM 690 O O . ASN A 1 87 ? 8.866 -9.592 6.692 1.00 82.00 87 ASN A O 1
ATOM 694 N N . GLY A 1 88 ? 8.234 -8.749 8.658 1.00 86.88 88 GLY A N 1
ATOM 695 C CA . GLY A 1 88 ? 7.496 -7.687 7.986 1.00 86.88 88 GLY A CA 1
ATOM 696 C C . GLY A 1 88 ? 6.506 -6.905 8.828 1.00 86.88 88 GLY A C 1
ATOM 697 O O . GLY A 1 88 ? 6.382 -7.069 10.033 1.00 86.88 88 GLY A O 1
ATOM 698 N N . TRP A 1 89 ? 5.799 -6.005 8.153 1.00 90.88 89 TRP A N 1
ATOM 699 C CA . TRP A 1 89 ? 4.587 -5.398 8.693 1.00 90.88 89 TRP A CA 1
ATOM 700 C C . TRP A 1 89 ? 3.401 -6.287 8.351 1.00 90.88 89 TRP A C 1
ATOM 702 O O . TRP A 1 89 ? 3.360 -6.834 7.251 1.00 90.88 89 TRP A O 1
ATOM 712 N N . TRP A 1 90 ? 2.454 -6.406 9.271 1.00 92.69 90 TRP A N 1
ATOM 713 C CA . TRP A 1 90 ? 1.247 -7.213 9.125 1.00 92.69 90 TRP A CA 1
ATOM 714 C C . TRP A 1 90 ? 0.024 -6.399 9.510 1.00 92.69 90 TRP A C 1
ATOM 716 O O . TRP A 1 90 ? 0.122 -5.565 10.400 1.00 92.69 90 TRP A O 1
ATOM 726 N N . ALA A 1 91 ? -1.102 -6.620 8.833 1.00 93.12 91 ALA A N 1
ATOM 727 C CA . ALA A 1 91 ? -2.390 -6.089 9.264 1.00 93.12 91 ALA A CA 1
ATOM 728 C C . ALA A 1 91 ? -2.904 -6.896 10.462 1.00 93.12 91 ALA A C 1
ATOM 730 O O . ALA A 1 91 ? -2.693 -8.108 10.513 1.00 93.12 91 ALA A O 1
ATOM 731 N N . THR A 1 92 ? -3.562 -6.226 11.403 1.00 94.00 92 THR A N 1
ATOM 732 C CA . THR A 1 92 ? -4.271 -6.875 12.512 1.00 94.00 92 THR A CA 1
ATOM 733 C C . THR A 1 92 ? -5.556 -7.540 12.023 1.00 94.00 92 THR A C 1
ATOM 735 O O . THR A 1 92 ? -6.129 -7.128 11.010 1.00 94.00 92 THR A O 1
ATOM 738 N N . ASP A 1 93 ? -6.034 -8.548 12.752 1.00 91.19 93 ASP A N 1
ATOM 739 C CA . ASP A 1 93 ? -7.296 -9.226 12.429 1.00 91.19 93 ASP A CA 1
ATOM 740 C C . ASP A 1 93 ? -8.490 -8.259 12.465 1.00 91.19 93 ASP A C 1
ATOM 742 O O . ASP A 1 93 ? -9.393 -8.355 11.632 1.00 91.19 93 ASP A O 1
ATOM 746 N N . ASP A 1 94 ? -8.447 -7.249 13.335 1.00 92.19 94 ASP A N 1
ATOM 747 C CA . ASP A 1 94 ? -9.450 -6.183 13.397 1.00 92.19 94 ASP A CA 1
ATOM 748 C C . ASP A 1 94 ? -9.470 -5.345 12.112 1.00 92.19 94 ASP A C 1
ATOM 750 O O . ASP A 1 94 ? -10.527 -5.120 11.526 1.00 92.19 94 ASP A O 1
ATOM 754 N N . ALA A 1 95 ? -8.306 -4.936 11.598 1.00 92.44 95 ALA A N 1
ATOM 755 C CA . ALA A 1 95 ? -8.240 -4.172 10.351 1.00 92.44 95 ALA A CA 1
ATOM 756 C C . ALA A 1 95 ? -8.619 -5.008 9.118 1.00 92.44 95 ALA A C 1
ATOM 758 O O . ALA A 1 95 ? -9.141 -4.463 8.139 1.00 92.44 95 ALA A O 1
ATOM 759 N N . LEU A 1 96 ? -8.360 -6.319 9.155 1.00 91.62 96 LEU A N 1
ATOM 760 C CA . LEU A 1 96 ? -8.785 -7.254 8.114 1.00 91.62 96 LEU A CA 1
ATOM 761 C C . LEU A 1 96 ? -10.302 -7.476 8.143 1.00 91.62 96 LEU A C 1
ATOM 763 O O . LEU A 1 96 ? -10.941 -7.432 7.092 1.00 91.62 96 LEU A O 1
ATOM 767 N N . SER A 1 97 ? -10.880 -7.691 9.326 1.00 88.31 97 SER A N 1
ATOM 768 C CA . SER A 1 97 ? -12.316 -7.939 9.502 1.00 88.31 97 SER A CA 1
ATOM 769 C C . SER A 1 97 ? -13.160 -6.693 9.228 1.00 88.31 97 SER A C 1
ATOM 771 O O . SER A 1 97 ? -14.194 -6.794 8.571 1.00 88.31 97 SER A O 1
ATOM 773 N N . ALA A 1 98 ? -12.675 -5.508 9.609 1.00 89.12 98 ALA A N 1
ATOM 774 C CA . ALA A 1 98 ? -13.288 -4.223 9.271 1.00 89.12 98 ALA A CA 1
ATOM 775 C C . ALA A 1 98 ? -13.161 -3.856 7.778 1.00 89.12 98 ALA A C 1
ATOM 777 O O . ALA A 1 98 ? -13.725 -2.859 7.324 1.00 89.12 98 ALA A O 1
ATOM 778 N N . GLY A 1 99 ? -12.399 -4.632 7.000 1.00 90.56 99 GLY A N 1
ATOM 779 C CA . GLY A 1 99 ? -12.181 -4.381 5.578 1.00 90.56 99 GLY A CA 1
ATOM 780 C C . GLY A 1 99 ? -11.373 -3.114 5.293 1.00 90.56 99 GLY A C 1
ATOM 781 O O . GLY A 1 99 ? -11.451 -2.588 4.183 1.00 90.56 99 GLY A O 1
ATOM 782 N N . TRP A 1 100 ? -10.608 -2.606 6.263 1.00 93.94 100 TRP A N 1
ATOM 783 C CA . TRP A 1 100 ? -9.730 -1.438 6.099 1.00 93.94 100 TRP A CA 1
ATOM 784 C C . TRP A 1 100 ? -8.375 -1.809 5.503 1.00 93.94 100 TRP A C 1
ATOM 786 O O . TRP A 1 100 ? -7.748 -1.011 4.803 1.00 93.94 100 TRP A O 1
ATOM 796 N N . ALA A 1 101 ? -7.918 -3.032 5.758 1.00 93.25 101 ALA A N 1
ATOM 797 C CA . ALA A 1 101 ? -6.656 -3.535 5.255 1.00 93.25 101 ALA A CA 1
ATOM 798 C C . ALA A 1 101 ? -6.815 -4.899 4.585 1.00 93.25 101 ALA A C 1
ATOM 800 O O . ALA A 1 101 ? -7.749 -5.656 4.837 1.00 93.25 101 ALA A O 1
ATOM 801 N N . VAL A 1 102 ? -5.853 -5.228 3.730 1.00 91.06 102 VAL A N 1
ATOM 802 C CA . VAL A 1 102 ? -5.696 -6.549 3.122 1.00 91.06 102 VAL A CA 1
ATOM 803 C C . VAL A 1 102 ? -4.224 -6.934 3.115 1.00 91.06 102 VAL A C 1
ATOM 805 O O . VAL A 1 102 ? -3.346 -6.091 2.929 1.00 91.06 102 VAL A O 1
ATOM 808 N N . MET A 1 103 ? -3.933 -8.224 3.266 1.00 89.94 103 MET A N 1
ATOM 809 C CA . MET A 1 103 ? -2.574 -8.740 3.100 1.00 89.94 103 MET A CA 1
ATOM 810 C C . MET A 1 103 ? -2.348 -9.170 1.650 1.00 89.94 103 MET A C 1
ATOM 812 O O . MET A 1 103 ? -3.015 -10.080 1.151 1.00 89.94 103 MET A O 1
ATOM 816 N N . ARG A 1 104 ? -1.371 -8.556 0.976 1.00 83.94 104 ARG A N 1
ATOM 817 C CA . ARG A 1 104 ? -0.965 -8.909 -0.391 1.00 83.94 104 ARG A CA 1
ATOM 818 C C . ARG A 1 104 ? 0.407 -9.584 -0.400 1.00 83.94 104 ARG A C 1
ATOM 820 O O . ARG A 1 104 ? 1.341 -9.082 0.211 1.00 83.94 104 ARG A O 1
ATOM 827 N N . GLY A 1 105 ? 0.550 -10.677 -1.151 1.00 73.00 105 GLY A N 1
ATOM 828 C CA . GLY A 1 105 ? 1.820 -11.395 -1.339 1.00 73.00 105 GLY A CA 1
ATOM 829 C C . GLY A 1 105 ? 1.718 -12.891 -1.027 1.00 73.00 105 GLY A C 1
ATOM 830 O O . GLY A 1 105 ? 0.694 -13.362 -0.530 1.00 73.00 105 GLY A O 1
ATOM 831 N N . SER A 1 106 ? 2.771 -13.653 -1.339 1.00 65.62 106 SER A N 1
ATOM 832 C CA . SER A 1 106 ? 2.881 -15.050 -0.894 1.00 65.62 106 SER A CA 1
ATOM 833 C C . SER A 1 106 ? 3.052 -15.108 0.628 1.00 65.62 106 SER A C 1
ATOM 835 O O . SER A 1 106 ? 3.396 -14.104 1.249 1.00 65.62 106 SER A O 1
ATOM 837 N N . ARG A 1 107 ? 2.833 -16.281 1.245 1.00 60.62 107 ARG A N 1
ATOM 838 C CA . ARG A 1 107 ? 2.979 -16.472 2.706 1.00 60.62 107 ARG A CA 1
ATOM 839 C C . ARG A 1 107 ? 4.307 -15.927 3.262 1.00 60.62 107 ARG A C 1
ATOM 841 O O . ARG A 1 107 ? 4.316 -15.426 4.377 1.00 60.62 107 ARG A O 1
ATOM 848 N N . THR A 1 108 ? 5.379 -15.978 2.472 1.00 50.81 108 THR A N 1
ATOM 849 C CA . THR A 1 108 ? 6.742 -15.575 2.850 1.00 50.81 108 THR A CA 1
ATOM 850 C C . THR A 1 108 ? 6.989 -14.061 2.812 1.00 50.81 108 THR A C 1
ATOM 852 O O . THR A 1 108 ? 7.875 -13.581 3.505 1.00 50.81 108 THR A O 1
ATOM 855 N N . ILE A 1 109 ? 6.240 -13.298 2.005 1.00 57.72 109 ILE A N 1
ATOM 856 C CA . ILE A 1 109 ? 6.476 -11.858 1.783 1.00 57.72 109 ILE A CA 1
ATOM 857 C C . ILE A 1 109 ? 5.122 -11.135 1.705 1.00 57.72 109 ILE A C 1
ATOM 859 O O . ILE A 1 109 ? 4.736 -10.588 0.666 1.00 57.72 109 ILE A O 1
ATOM 863 N N . ARG A 1 110 ? 4.345 -11.204 2.791 1.00 72.62 110 ARG A N 1
ATOM 864 C CA . ARG A 1 110 ? 3.050 -10.526 2.877 1.00 72.62 110 ARG A CA 1
ATOM 865 C C . ARG A 1 110 ? 3.250 -9.068 3.279 1.00 72.62 110 ARG A C 1
ATOM 867 O O . ARG A 1 110 ? 3.936 -8.780 4.251 1.00 72.62 110 ARG A O 1
ATOM 874 N N . TRP A 1 111 ? 2.604 -8.163 2.556 1.00 85.19 111 TRP A N 1
ATOM 875 C CA . TRP A 1 111 ? 2.584 -6.738 2.861 1.00 85.19 111 TRP A CA 1
ATOM 876 C C . TRP A 1 111 ? 1.145 -6.260 3.055 1.00 85.19 111 TRP A C 1
ATOM 878 O O . TRP A 1 111 ? 0.302 -6.549 2.198 1.00 85.19 111 TRP A O 1
ATOM 888 N N . PRO A 1 112 ? 0.853 -5.503 4.123 1.00 91.62 112 PRO A N 1
ATOM 889 C CA . PRO A 1 112 ? -0.435 -4.862 4.287 1.00 91.62 112 PRO A CA 1
ATOM 890 C C . PRO A 1 112 ? -0.619 -3.772 3.230 1.00 91.62 112 PRO A C 1
ATOM 892 O O . PRO A 1 112 ? 0.285 -2.986 2.918 1.00 91.62 112 PRO A O 1
ATOM 895 N N . GLN A 1 113 ? -1.819 -3.735 2.677 1.00 93.81 113 GLN A N 1
ATOM 896 C CA . GLN A 1 113 ? -2.335 -2.669 1.837 1.00 93.81 113 GLN A CA 1
ATOM 897 C C . GLN A 1 113 ? -3.625 -2.154 2.460 1.00 93.81 113 GLN A C 1
ATOM 899 O O . GLN A 1 113 ? -4.320 -2.905 3.138 1.00 93.81 113 GLN A O 1
ATOM 904 N N . LEU A 1 114 ? -3.937 -0.888 2.219 1.00 93.75 114 LEU A N 1
ATOM 905 C CA . LEU A 1 114 ? -5.191 -0.285 2.637 1.00 93.75 114 LEU A CA 1
ATOM 906 C C . LEU A 1 114 ? -6.192 -0.365 1.491 1.00 93.75 114 LEU A C 1
ATOM 908 O O . LEU A 1 114 ? -5.841 -0.118 0.334 1.00 93.75 114 LEU A O 1
ATOM 912 N N . THR A 1 115 ? -7.424 -0.724 1.819 1.00 92.56 115 THR A N 1
ATOM 913 C CA . THR A 1 115 ? -8.565 -0.602 0.910 1.00 92.56 115 THR A CA 1
ATOM 914 C C . THR A 1 115 ? -8.946 0.872 0.761 1.00 92.56 115 THR A C 1
ATOM 916 O O . THR A 1 115 ? -8.463 1.729 1.502 1.00 92.56 115 THR A O 1
ATOM 919 N N . GLU A 1 116 ? -9.831 1.192 -0.180 1.00 91.69 116 GLU A N 1
ATOM 920 C CA . GLU A 1 116 ? -10.366 2.553 -0.310 1.00 91.69 116 GLU A CA 1
ATOM 921 C C . GLU A 1 116 ? -11.053 3.021 0.985 1.00 91.69 116 GLU A C 1
ATOM 923 O O . GLU A 1 116 ? -10.777 4.120 1.465 1.00 91.69 116 GLU A O 1
ATOM 928 N N . SER A 1 117 ? -11.856 2.151 1.609 1.00 90.75 117 SER A N 1
ATOM 929 C CA . SER A 1 117 ? -12.495 2.424 2.901 1.00 90.75 117 SER A CA 1
ATOM 930 C C . SER A 1 117 ? -11.470 2.631 4.015 1.00 90.75 117 SER A C 1
ATOM 932 O O . SER A 1 117 ? -11.614 3.553 4.812 1.00 90.75 117 SER A O 1
ATOM 934 N N . GLY A 1 118 ? -10.393 1.840 4.044 1.00 93.44 118 GLY A N 1
ATOM 935 C CA . GLY A 1 118 ? -9.297 2.036 4.990 1.00 93.44 118 GLY A CA 1
ATOM 936 C C . GLY A 1 118 ? -8.585 3.374 4.803 1.00 93.44 118 GLY A C 1
ATOM 937 O O . GLY A 1 118 ? -8.277 4.048 5.783 1.00 93.44 118 GLY A O 1
ATOM 938 N N . VAL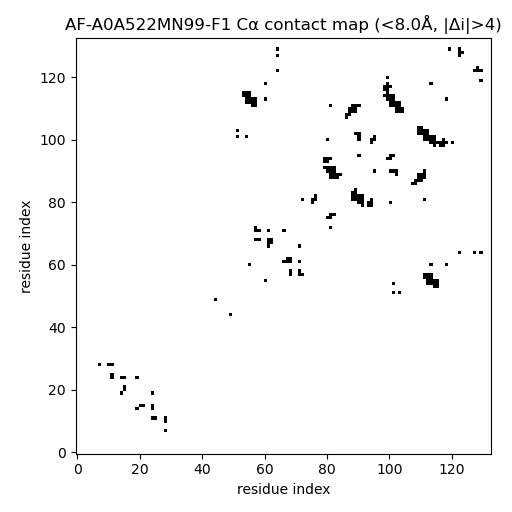 A 1 119 ? -8.357 3.805 3.558 1.00 93.25 119 VAL A N 1
ATOM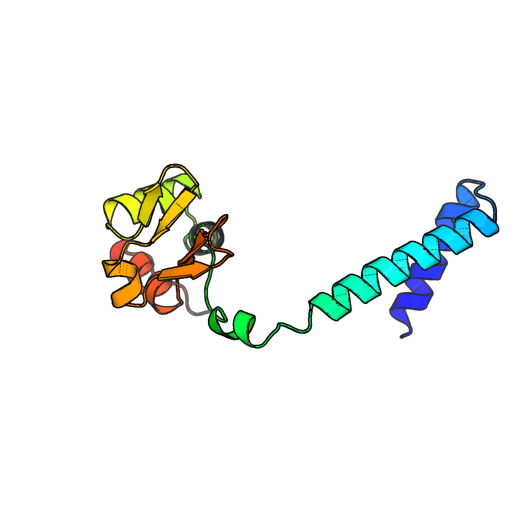 939 C CA . VAL A 1 119 ? -7.764 5.122 3.268 1.00 93.25 119 VAL A CA 1
ATOM 940 C C . VAL A 1 119 ? -8.682 6.258 3.727 1.00 93.25 119 VAL A C 1
ATOM 942 O O . VAL A 1 119 ? -8.203 7.220 4.326 1.00 93.25 119 VAL A O 1
ATOM 945 N N . GLN A 1 120 ? -9.988 6.151 3.483 1.00 92.44 120 GLN A N 1
ATOM 946 C CA . GLN A 1 120 ? -10.964 7.145 3.939 1.00 92.44 120 GLN A CA 1
ATOM 947 C C . GLN A 1 120 ? -11.036 7.206 5.467 1.00 92.44 120 GLN A C 1
ATOM 949 O O . GLN A 1 120 ? -10.998 8.292 6.043 1.00 92.44 120 GLN A O 1
ATOM 954 N N . GLU A 1 121 ? -11.077 6.053 6.131 1.00 95.06 121 GLU A N 1
ATOM 955 C CA . GLU A 1 121 ? -11.173 5.982 7.586 1.00 95.06 121 GLU A CA 1
ATOM 956 C C . GLU A 1 121 ? -9.904 6.516 8.265 1.00 95.06 121 GLU A C 1
ATOM 958 O O . GLU A 1 121 ? -10.004 7.292 9.216 1.00 95.06 121 GLU A O 1
ATOM 963 N N . ILE A 1 122 ? -8.704 6.187 7.767 1.00 93.50 122 ILE A N 1
ATOM 964 C CA . ILE A 1 122 ? -7.477 6.732 8.363 1.00 93.50 122 ILE A CA 1
ATOM 965 C C . ILE A 1 122 ? -7.368 8.236 8.113 1.00 93.50 122 ILE A C 1
ATOM 967 O O . ILE A 1 122 ? -6.998 8.972 9.022 1.00 93.50 122 ILE A O 1
ATOM 971 N N . ALA A 1 123 ? -7.764 8.722 6.932 1.00 92.00 123 ALA A N 1
ATOM 972 C CA . ALA A 1 123 ? -7.819 10.155 6.663 1.00 92.00 123 ALA A CA 1
ATOM 973 C C . ALA A 1 123 ? -8.780 10.866 7.630 1.00 92.00 123 ALA A C 1
ATOM 975 O O . ALA A 1 123 ? -8.402 11.868 8.239 1.00 92.00 123 ALA A O 1
ATOM 976 N N . ARG A 1 124 ? -9.970 10.292 7.865 1.00 92.62 124 ARG A N 1
ATOM 977 C CA . ARG A 1 124 ? -10.958 10.792 8.832 1.00 92.62 124 ARG A CA 1
ATOM 978 C C . ARG A 1 124 ? -10.381 10.866 10.247 1.00 92.62 124 ARG A C 1
ATOM 980 O O . ARG A 1 124 ? -10.489 11.908 10.887 1.00 92.62 124 ARG A O 1
ATOM 987 N N . ARG A 1 125 ? -9.722 9.804 10.727 1.00 92.38 125 ARG A N 1
ATOM 988 C CA . ARG A 1 125 ? -9.062 9.772 12.054 1.00 92.38 125 ARG A CA 1
ATOM 989 C C . ARG A 1 125 ? -7.902 10.757 12.179 1.00 92.38 125 ARG A C 1
ATOM 991 O O . ARG A 1 125 ? -7.534 11.156 13.283 1.00 92.38 125 ARG A O 1
ATOM 998 N N . MET A 1 126 ? -7.304 11.136 11.056 1.00 88.81 126 MET A N 1
ATOM 999 C CA . MET A 1 126 ? -6.242 12.136 10.995 1.00 88.81 126 MET A CA 1
ATOM 1000 C C . MET A 1 126 ? -6.764 13.563 10.801 1.00 88.81 126 MET A C 1
ATOM 1002 O O . MET A 1 126 ? -5.962 14.491 10.824 1.00 88.81 126 MET A O 1
ATOM 1006 N N . GLY A 1 127 ? -8.074 13.755 10.612 1.00 88.06 127 GLY A N 1
ATOM 1007 C CA . GLY A 1 127 ? -8.648 15.062 10.284 1.00 88.06 127 GLY A CA 1
ATOM 1008 C C . GLY A 1 127 ? -8.240 15.574 8.898 1.00 88.06 127 GLY A C 1
ATOM 1009 O O . GLY A 1 127 ? -8.288 16.775 8.650 1.00 88.06 127 GLY A O 1
ATOM 1010 N N . ILE A 1 128 ? -7.816 14.685 7.996 1.00 86.00 128 ILE A N 1
ATOM 1011 C CA . ILE A 1 128 ? -7.411 15.029 6.632 1.00 86.00 128 ILE A CA 1
ATOM 1012 C C . ILE A 1 128 ? -8.627 14.899 5.718 1.00 86.00 128 ILE A C 1
ATOM 1014 O O . ILE A 1 128 ? -9.185 13.813 5.557 1.00 86.00 128 ILE A O 1
ATOM 1018 N N . VAL A 1 129 ? -9.010 15.998 5.070 1.00 74.88 129 VAL A N 1
ATOM 1019 C CA . VAL A 1 129 ? -10.002 15.961 3.993 1.00 74.88 129 VAL A CA 1
ATOM 1020 C C . VAL A 1 129 ? -9.311 15.442 2.738 1.00 74.88 129 VAL A C 1
ATOM 1022 O O . VAL A 1 129 ? -8.440 16.100 2.170 1.00 74.88 129 VAL A O 1
ATOM 1025 N N . LEU A 1 130 ? -9.691 14.242 2.304 1.00 69.25 130 LEU A N 1
ATOM 1026 C CA . LEU A 1 130 ? -9.302 13.739 0.992 1.00 69.25 130 LEU A CA 1
ATOM 1027 C C . LEU A 1 130 ? -9.994 14.613 -0.054 1.00 69.25 130 LEU A C 1
ATOM 1029 O O . LEU A 1 130 ? -11.212 14.557 -0.199 1.00 69.25 130 LEU A O 1
ATOM 1033 N N . GLY A 1 131 ? -9.226 15.457 -0.741 1.00 55.47 131 GLY A N 1
ATOM 1034 C CA . GLY A 1 131 ? -9.765 16.299 -1.801 1.00 55.47 131 GLY A CA 1
ATOM 1035 C C . GLY A 1 131 ? -10.419 15.435 -2.877 1.00 55.47 131 GLY A C 1
ATOM 1036 O O . GLY A 1 131 ? -9.739 14.633 -3.521 1.00 55.47 131 GLY A O 1
ATOM 1037 N N . ALA A 1 132 ? -11.729 15.606 -3.068 1.00 43.44 132 ALA A N 1
ATOM 1038 C CA . ALA A 1 132 ? -12.380 15.243 -4.316 1.00 43.44 132 ALA A CA 1
ATOM 1039 C C . ALA A 1 132 ? -11.677 16.049 -5.414 1.00 43.44 132 ALA A C 1
ATOM 1041 O O . ALA A 1 132 ? -11.683 17.280 -5.381 1.00 43.44 132 ALA A O 1
ATOM 1042 N N . ARG A 1 133 ? -10.973 15.355 -6.305 1.00 39.69 133 ARG A N 1
ATOM 1043 C CA . ARG A 1 133 ? -10.579 15.953 -7.577 1.00 39.69 133 ARG A CA 1
ATOM 1044 C C . ARG A 1 133 ? -11.795 16.037 -8.477 1.00 39.69 133 ARG A C 1
ATOM 1046 O O . ARG A 1 133 ? -12.553 15.043 -8.488 1.00 39.69 133 ARG A O 1
#

Solvent-accessible surface area (backbone atoms only — not comparable to full-atom values): 7548 Å² total; per-residue (Å²): 115,76,67,57,59,53,50,51,51,51,53,46,54,55,40,51,76,66,74,49,51,71,69,58,44,52,53,51,51,51,53,52,51,52,55,47,52,54,52,54,63,65,64,62,67,54,77,78,57,57,78,49,65,76,47,36,45,56,59,57,47,13,58,75,70,76,40,55,52,69,59,42,55,52,48,36,36,77,71,54,36,32,49,83,53,99,84,38,51,39,58,29,71,64,22,45,73,71,51,24,31,45,78,46,66,56,95,86,58,44,39,43,24,29,27,61,63,23,50,52,50,53,29,56,79,67,72,45,81,79,77,83,126

Nearest PDB structures (foldseek):
  8bn3-assembly1_C0  TM=7.567E-01  e=2.648E-01  Saccharomyces cerevisiae
  7qiz-assembly1_PA  TM=7.545E-01  e=1.276E+00  Solanum lycopersicum
  7oyc-assembly1_K2  TM=6.874E-01  e=9.922E-01  Xenopus laevis
  5k0y-assembly1_t  TM=4.681E-01  e=6.388E-01  Oryctolagus cuniculus
  9cai-assembly1_AK  TM=5.939E-01  e=1.641E+00  Caenorhabditis elegans

Foldseek 3Di:
DVVLVVVLVVQLVVVVVVVDDPVVSVVVSVVVVVVVVVVVVPVPDDPVNVVCVQWAALCRLCVLQVHDSVVSLVLCVVVQQWDDDPQGIDGDPVCVVVQQWDWDDDPRHTGIIGHPVVSVVSCVVVVHDRDDD

Sequence (133 aa):
MANLERQAAQLAASLRRLDFSEEEIARRIQSALDSRARRQKKMVKPHSARRFDGCASISATAGRLGLQRAAMFERLRCEGWVFRAENGWWATDDALSAGWAVMRGSRTIRWPQLTESGVQEIARRMGIVLGAR